Protein AF-A0A2R6XCX6-F1 (afdb_monomer_lite)

Organism: Marchantia polymorpha (NCBI:txid3197)

pLDDT: mean 80.35, std 22.33, range [27.52, 97.0]

InterPro domains:
  IPR005952 Phosphoglycerate mutase 1 [PTHR11931] (1-64)
  IPR013078 Histidine phosphatase superfamily, clade-1 [PF00300] (1-59)
  IPR013078 Histidine phosphatase superfamily, clade-1 [PF00300] (63-127)
  IPR013078 Histidine phosphatase superfamily, clade-1 [SM00855] (1-99)
  IPR013078 Histidine phosphatase superfamily, clade-1 [cd07067] (1-129)
  IPR029033 Histidine phosphatase superfamily [G3DSA:3.40.50.1240] (1-60)
  IPR029033 Histidine phosphatase superfamily [G3DSA:3.40.50.1240] (61-142)
  IPR029033 Histidine phosphatase superfamily [SSF53254] (1-136)

Structure (mmCIF, N/CA/C/O backbone):
data_AF-A0A2R6XCX6-F1
#
_entry.id   AF-A0A2R6XCX6-F1
#
loop_
_atom_site.group_PDB
_atom_site.id
_atom_site.type_symbol
_atom_site.label_atom_id
_atom_site.label_alt_id
_atom_site.label_comp_id
_atom_site.label_asym_id
_atom_site.label_entity_id
_atom_site.label_seq_id
_atom_site.pdbx_PDB_ins_code
_atom_site.Cartn_x
_atom_site.Cartn_y
_atom_site.Cartn_z
_atom_site.occupancy
_atom_site.B_iso_or_equiv
_atom_site.auth_seq_id
_atom_site.auth_comp_id
_atom_site.auth_asym_id
_atom_site.auth_atom_id
_atom_site.pdbx_PDB_model_num
ATOM 1 N N . MET A 1 1 ? -1.052 2.440 -19.279 1.00 88.88 1 MET A N 1
ATOM 2 C CA . MET A 1 1 ? 0.091 3.155 -18.665 1.00 88.88 1 MET A CA 1
ATOM 3 C C . MET A 1 1 ? 1.398 2.447 -19.023 1.00 88.88 1 MET A C 1
ATOM 5 O O . MET A 1 1 ? 1.400 1.221 -19.065 1.00 88.88 1 MET A O 1
ATOM 9 N N . ARG A 1 2 ? 2.479 3.185 -19.324 1.00 94.69 2 ARG A N 1
ATOM 10 C CA . ARG A 1 2 ? 3.825 2.615 -19.548 1.00 94.69 2 ARG A CA 1
ATOM 11 C C . ARG A 1 2 ? 4.485 2.319 -18.187 1.00 94.69 2 ARG A C 1
ATOM 13 O O . ARG A 1 2 ? 4.260 3.102 -17.270 1.00 94.69 2 ARG A O 1
ATOM 20 N N . PRO A 1 3 ? 5.282 1.241 -18.041 1.00 95.44 3 PRO A N 1
ATOM 21 C CA . PRO A 1 3 ? 6.093 1.044 -16.844 1.00 95.44 3 PRO A CA 1
ATOM 22 C C . PRO A 1 3 ? 7.027 2.227 -16.586 1.00 95.44 3 PRO A C 1
ATOM 24 O O . PRO A 1 3 ? 7.510 2.836 -17.546 1.00 95.44 3 PRO A O 1
ATOM 27 N N . GLY A 1 4 ? 7.285 2.502 -15.310 1.00 95.00 4 GLY A N 1
ATOM 28 C CA . GLY A 1 4 ? 8.317 3.452 -14.901 1.00 95.00 4 GLY A CA 1
ATOM 29 C C . GLY A 1 4 ? 9.718 2.990 -15.305 1.00 95.00 4 GLY A C 1
ATOM 30 O O . GLY A 1 4 ? 9.909 1.901 -15.863 1.00 95.00 4 GLY A O 1
ATOM 31 N N . GLU A 1 5 ? 10.706 3.827 -15.023 1.00 97.00 5 GLU A N 1
ATOM 32 C CA . GLU A 1 5 ? 12.110 3.543 -15.308 1.00 97.00 5 GLU A CA 1
ATOM 33 C C . GLU A 1 5 ? 12.582 2.221 -14.663 1.00 97.00 5 GLU A C 1
ATOM 35 O O . GLU A 1 5 ? 12.353 1.953 -13.483 1.00 97.00 5 GLU A O 1
ATOM 40 N N . SER A 1 6 ? 13.245 1.369 -15.452 1.00 96.88 6 SER A N 1
ATOM 41 C CA . SER A 1 6 ? 13.884 0.135 -14.966 1.00 96.88 6 SER A CA 1
ATOM 42 C C . SER A 1 6 ? 15.389 0.317 -14.793 1.00 96.88 6 SER A C 1
ATOM 44 O O . SER A 1 6 ? 15.975 1.195 -15.427 1.00 96.88 6 SER A O 1
ATOM 46 N N . MET A 1 7 ? 16.040 -0.555 -14.013 1.00 92.81 7 MET A N 1
ATOM 47 C CA . MET A 1 7 ? 17.496 -0.475 -13.787 1.00 92.81 7 MET A CA 1
ATOM 48 C C . MET A 1 7 ? 18.307 -0.442 -15.094 1.00 92.81 7 MET A C 1
ATOM 50 O O . MET A 1 7 ? 19.340 0.205 -15.184 1.00 92.81 7 MET A O 1
ATOM 54 N N . TRP A 1 8 ? 17.837 -1.122 -16.142 1.00 95.44 8 TRP A N 1
ATOM 55 C CA . TRP A 1 8 ? 18.513 -1.124 -17.442 1.00 95.44 8 TRP A CA 1
ATOM 56 C C . TRP A 1 8 ? 18.245 0.136 -18.264 1.00 95.44 8 TRP A C 1
ATOM 58 O O . TRP A 1 8 ? 19.070 0.486 -19.100 1.00 95.44 8 TRP A O 1
ATOM 68 N N . ASN A 1 9 ? 17.129 0.836 -18.037 1.00 92.94 9 ASN A N 1
ATOM 69 C CA . ASN A 1 9 ? 16.909 2.135 -18.672 1.00 92.94 9 ASN A CA 1
ATOM 70 C C . ASN A 1 9 ? 17.861 3.187 -18.106 1.00 92.94 9 ASN A C 1
ATOM 72 O O . ASN A 1 9 ? 18.436 3.939 -18.890 1.00 92.94 9 ASN A O 1
ATOM 76 N N . ASP A 1 10 ? 18.080 3.168 -16.790 1.00 94.25 10 ASP A N 1
ATOM 77 C CA . ASP A 1 10 ? 19.070 4.016 -16.120 1.00 94.25 10 ASP A CA 1
ATOM 78 C C . ASP A 1 10 ? 20.492 3.754 -16.659 1.00 94.25 10 ASP A C 1
ATOM 80 O O . ASP A 1 10 ? 21.205 4.668 -17.073 1.00 94.25 10 ASP A O 1
ATOM 84 N N . LEU A 1 11 ? 20.849 2.477 -16.834 1.00 94.19 11 LEU A N 1
ATOM 85 C CA . LEU A 1 11 ? 22.128 2.059 -17.423 1.00 94.19 11 LEU A CA 1
ATOM 86 C C . LEU A 1 11 ? 22.212 2.203 -18.957 1.00 94.19 11 LEU A C 1
ATOM 88 O O . LEU A 1 11 ? 23.224 1.829 -19.549 1.00 94.19 11 LEU A O 1
ATOM 92 N N . LYS A 1 12 ? 21.170 2.725 -19.623 1.00 95.81 12 LYS A N 1
ATOM 93 C CA . LYS A 1 12 ? 21.077 2.865 -21.093 1.00 95.81 12 LYS A CA 1
ATOM 94 C C . LYS A 1 12 ? 21.286 1.548 -21.861 1.00 95.81 12 LYS A C 1
ATOM 96 O O . LYS A 1 12 ? 21.779 1.542 -22.988 1.00 95.81 12 LYS A O 1
ATOM 101 N N . LEU A 1 13 ? 20.883 0.431 -21.263 1.00 94.19 13 LEU A N 1
ATOM 102 C CA . LEU A 1 13 ? 20.930 -0.903 -21.855 1.00 94.19 13 LEU A CA 1
ATOM 103 C C . LEU A 1 13 ? 19.614 -1.236 -22.568 1.00 94.19 13 LEU A C 1
ATOM 105 O O . LEU A 1 13 ? 18.523 -0.841 -22.147 1.00 94.19 13 LEU A O 1
ATOM 109 N N . PHE A 1 14 ? 19.698 -2.031 -23.634 1.00 94.25 14 PHE A N 1
ATOM 110 C CA . PHE A 1 14 ? 18.517 -2.579 -24.297 1.00 94.25 14 PHE A CA 1
ATOM 111 C C . PHE A 1 14 ? 17.891 -3.689 -23.441 1.00 94.25 14 PHE A C 1
ATOM 113 O O . PHE A 1 14 ? 18.524 -4.711 -23.207 1.00 94.25 14 PHE A O 1
ATOM 120 N N . THR A 1 15 ? 16.649 -3.511 -22.978 1.00 91.38 15 THR A N 1
ATOM 121 C CA . THR A 1 15 ? 16.002 -4.453 -22.040 1.00 91.38 15 THR A CA 1
ATOM 122 C C . THR A 1 15 ? 15.283 -5.626 -22.707 1.00 91.38 15 THR A C 1
ATOM 124 O O . THR A 1 15 ? 15.362 -6.744 -22.211 1.00 91.38 15 THR A O 1
ATOM 127 N N . GLY A 1 16 ? 14.531 -5.396 -23.790 1.00 91.50 16 GLY A N 1
ATOM 128 C CA . GLY A 1 16 ? 13.673 -6.430 -24.388 1.00 91.50 16 GLY A CA 1
ATOM 129 C C . GLY A 1 16 ? 12.778 -7.152 -23.361 1.00 91.50 16 GLY A C 1
ATOM 130 O O . GLY A 1 16 ? 12.115 -6.512 -22.534 1.00 91.50 16 GLY A O 1
ATOM 131 N N . ASP A 1 17 ? 12.798 -8.486 -23.399 1.00 93.00 17 ASP A N 1
ATOM 132 C CA . ASP A 1 17 ? 12.048 -9.377 -22.498 1.00 93.00 17 ASP A CA 1
ATOM 133 C C . ASP A 1 17 ? 12.826 -9.790 -21.236 1.00 93.00 17 ASP A C 1
ATOM 135 O O . ASP A 1 17 ? 12.383 -10.662 -20.489 1.00 93.00 17 ASP A O 1
ATOM 139 N N . VAL A 1 18 ? 13.967 -9.151 -20.955 1.00 93.88 18 VAL A N 1
ATOM 140 C CA . VAL A 1 18 ? 14.711 -9.399 -19.716 1.00 93.88 18 VAL A CA 1
ATOM 141 C C . VAL A 1 18 ? 13.906 -8.882 -18.522 1.00 93.88 18 VAL A C 1
ATOM 143 O O . VAL A 1 18 ? 13.351 -7.773 -18.541 1.00 93.88 18 VAL A O 1
ATOM 146 N N . ASP A 1 19 ? 13.823 -9.708 -17.478 1.00 95.12 19 ASP A N 1
ATOM 147 C CA . ASP A 1 19 ? 13.001 -9.442 -16.302 1.00 95.12 19 ASP A CA 1
ATOM 148 C C . ASP A 1 19 ? 13.754 -8.588 -15.273 1.00 95.12 19 ASP A C 1
ATOM 150 O O . ASP A 1 19 ? 14.367 -9.086 -14.334 1.00 95.12 19 ASP A O 1
ATOM 154 N N . ILE A 1 20 ? 13.747 -7.274 -15.507 1.00 95.25 20 ILE A N 1
ATOM 155 C CA . ILE A 1 20 ? 14.453 -6.271 -14.700 1.00 95.25 20 ILE A CA 1
ATOM 156 C C . ILE A 1 20 ? 13.448 -5.462 -13.864 1.00 95.25 20 ILE A C 1
ATOM 158 O O . ILE A 1 20 ? 12.423 -5.040 -14.419 1.00 95.25 20 ILE A O 1
ATOM 162 N N . PRO A 1 21 ? 13.716 -5.225 -12.564 1.00 95.75 21 PRO A N 1
ATOM 163 C CA . PRO A 1 21 ? 12.857 -4.421 -11.698 1.00 95.75 21 PRO A CA 1
ATOM 164 C C . PRO A 1 21 ? 12.92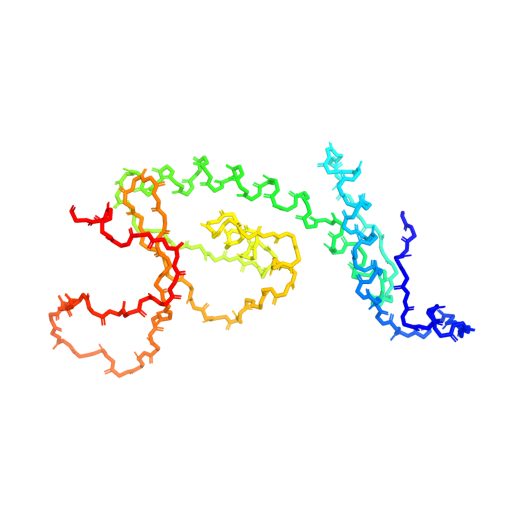9 -2.920 -12.005 1.00 95.75 21 PRO A C 1
ATOM 166 O O . PRO A 1 21 ? 13.807 -2.437 -12.731 1.00 95.75 21 PRO A O 1
ATOM 169 N N . LEU A 1 22 ? 11.966 -2.186 -11.448 1.00 95.62 22 LEU A N 1
ATOM 170 C CA . LEU A 1 22 ? 11.970 -0.725 -11.432 1.00 95.62 22 LEU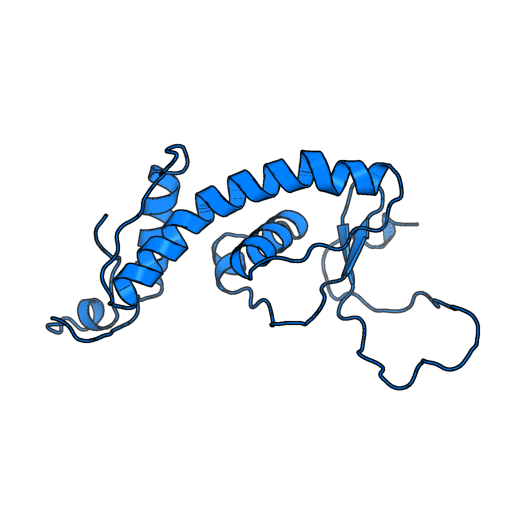 A CA 1
ATOM 171 C C . LEU A 1 22 ? 13.115 -0.179 -10.572 1.00 95.62 22 LEU A C 1
ATOM 173 O O . LEU A 1 22 ? 13.526 -0.814 -9.600 1.00 95.62 22 LEU A O 1
ATOM 177 N N . THR A 1 23 ? 13.590 1.016 -10.917 1.00 95.62 23 THR A N 1
ATOM 178 C CA . THR A 1 23 ? 14.377 1.853 -10.001 1.00 95.62 23 THR A CA 1
ATOM 179 C C . THR A 1 23 ? 13.458 2.495 -8.957 1.00 95.62 23 THR A C 1
ATOM 181 O O . THR A 1 23 ? 12.235 2.496 -9.115 1.00 95.62 23 THR A O 1
ATOM 184 N N . GLU A 1 24 ? 14.024 3.092 -7.905 1.00 92.62 24 GLU A N 1
ATOM 185 C CA . GLU A 1 24 ? 13.255 3.917 -6.957 1.00 92.62 24 GLU A CA 1
ATOM 186 C C . GLU A 1 24 ? 12.486 5.027 -7.687 1.00 92.62 24 GLU A C 1
ATOM 188 O O . GLU A 1 24 ? 11.290 5.218 -7.469 1.00 92.62 24 GLU A O 1
ATOM 193 N N . LYS A 1 25 ? 13.132 5.679 -8.660 1.00 94.56 25 LYS A N 1
ATOM 194 C CA . LYS A 1 25 ? 12.485 6.655 -9.541 1.00 94.56 25 LYS A CA 1
ATOM 195 C C . LYS A 1 25 ? 11.308 6.046 -10.307 1.00 94.56 25 LYS A C 1
ATOM 197 O O . LYS A 1 25 ? 10.227 6.628 -10.311 1.00 94.56 25 LYS A O 1
ATOM 202 N N . GLY A 1 26 ? 11.475 4.863 -10.899 1.00 95.75 26 GLY A N 1
ATOM 203 C CA . GLY A 1 26 ? 10.393 4.164 -11.596 1.00 95.75 26 GLY A CA 1
ATOM 204 C C . GLY A 1 26 ? 9.213 3.791 -10.691 1.00 95.75 26 GLY A C 1
ATOM 205 O O . GLY A 1 26 ? 8.063 3.779 -11.139 1.00 95.75 26 GLY A O 1
ATOM 206 N N . VAL A 1 27 ? 9.469 3.519 -9.408 1.00 93.88 27 VAL A N 1
ATOM 207 C CA . VAL A 1 27 ? 8.420 3.320 -8.396 1.00 93.88 27 VAL A CA 1
ATOM 208 C C . VAL A 1 27 ? 7.665 4.626 -8.129 1.00 93.88 27 VAL A C 1
ATOM 210 O O . VAL A 1 27 ? 6.432 4.623 -8.140 1.00 93.88 27 VAL A O 1
ATOM 213 N N . MET A 1 28 ? 8.373 5.747 -7.973 1.00 92.62 28 MET A N 1
ATOM 214 C CA . MET A 1 28 ? 7.753 7.064 -7.773 1.00 92.62 28 MET A CA 1
ATOM 215 C C . MET A 1 28 ? 6.920 7.509 -8.979 1.00 92.62 28 MET A C 1
ATOM 217 O O . MET A 1 28 ? 5.807 8.009 -8.815 1.00 92.62 28 MET A O 1
ATOM 221 N N . GLU A 1 29 ? 7.401 7.262 -10.199 1.00 95.25 29 GLU A N 1
ATOM 222 C CA . GLU A 1 29 ? 6.642 7.500 -11.434 1.00 95.25 29 GLU A CA 1
ATOM 223 C C . GLU A 1 29 ? 5.331 6.698 -11.455 1.00 95.25 29 GLU A C 1
ATOM 225 O O . GLU A 1 29 ? 4.279 7.228 -11.820 1.00 95.25 29 GLU A O 1
ATOM 230 N N . ALA A 1 30 ? 5.368 5.434 -11.020 1.00 95.19 30 ALA A N 1
ATOM 231 C CA . ALA A 1 30 ? 4.180 4.589 -10.943 1.00 95.19 30 ALA A CA 1
ATOM 232 C C . ALA A 1 30 ? 3.165 5.096 -9.907 1.00 95.19 30 ALA A C 1
ATOM 234 O O . ALA A 1 30 ? 1.966 5.103 -10.184 1.00 95.19 30 ALA A O 1
ATOM 235 N N . LEU A 1 31 ? 3.631 5.553 -8.742 1.00 92.12 31 LEU A N 1
ATOM 236 C CA . LEU A 1 31 ? 2.776 6.163 -7.720 1.00 92.12 31 LEU A CA 1
ATOM 237 C C . LEU A 1 31 ? 2.128 7.457 -8.211 1.00 92.12 31 LEU A C 1
ATOM 239 O O . LEU A 1 31 ? 0.930 7.654 -8.013 1.00 92.12 31 LEU A O 1
ATOM 243 N N . ALA A 1 32 ? 2.901 8.325 -8.866 1.00 92.50 32 ALA A N 1
ATOM 244 C CA . ALA A 1 32 ? 2.389 9.564 -9.441 1.00 92.50 32 ALA A CA 1
ATOM 245 C C . ALA A 1 32 ? 1.330 9.279 -10.517 1.00 92.50 32 ALA A C 1
ATOM 247 O O . ALA A 1 32 ? 0.268 9.901 -10.520 1.00 92.50 32 ALA A O 1
ATOM 248 N N . GLY A 1 33 ? 1.580 8.285 -11.376 1.00 94.00 33 GLY A N 1
ATOM 249 C CA . GLY A 1 33 ? 0.604 7.801 -12.351 1.00 94.00 33 GLY A CA 1
ATOM 250 C C . GLY A 1 33 ? -0.665 7.256 -11.693 1.00 94.00 33 GLY A C 1
ATOM 251 O O . GLY A 1 33 ? -1.761 7.597 -12.122 1.00 94.00 33 GLY A O 1
ATOM 252 N N . GLY A 1 34 ? -0.523 6.475 -10.618 1.00 93.25 34 GLY A N 1
ATOM 253 C CA . GLY A 1 34 ? -1.640 5.967 -9.816 1.00 93.25 34 GLY A CA 1
ATOM 254 C C . GLY A 1 34 ? -2.482 7.067 -9.181 1.00 93.25 34 GLY A C 1
ATOM 255 O O . GLY A 1 34 ? -3.705 7.026 -9.249 1.00 93.25 34 GLY A O 1
ATOM 256 N N . LYS A 1 35 ? -1.834 8.099 -8.633 1.00 91.31 35 LYS A N 1
ATOM 257 C CA . LYS A 1 35 ? -2.510 9.280 -8.085 1.00 91.31 35 LYS A CA 1
ATOM 258 C C . LYS A 1 35 ? -3.315 10.028 -9.150 1.00 91.31 35 LYS A C 1
ATOM 260 O O . LYS A 1 35 ? -4.399 10.511 -8.860 1.00 91.31 35 LYS A O 1
ATOM 265 N N . ALA A 1 36 ? -2.814 10.110 -10.382 1.00 92.56 36 ALA A N 1
ATOM 266 C CA . ALA A 1 36 ? -3.533 10.766 -11.474 1.00 92.56 36 ALA A CA 1
ATOM 267 C C . ALA A 1 36 ? -4.816 10.024 -11.893 1.00 92.56 36 ALA A C 1
ATOM 269 O O . ALA A 1 36 ? -5.683 10.621 -12.523 1.00 92.56 36 ALA A O 1
ATOM 270 N N . VAL A 1 37 ? -4.937 8.736 -11.555 1.00 92.12 37 VAL A N 1
ATOM 271 C CA . VAL A 1 37 ? -6.095 7.898 -11.897 1.00 92.12 37 VAL A CA 1
ATOM 272 C C . VAL A 1 37 ? -6.826 7.358 -10.666 1.00 92.12 37 VAL A C 1
ATOM 274 O O . VAL A 1 37 ? -7.626 6.441 -10.794 1.00 92.12 37 VAL A O 1
ATOM 277 N N . SER A 1 38 ? -6.579 7.907 -9.473 1.00 87.81 38 SER A N 1
ATOM 278 C CA . SER A 1 38 ? -7.114 7.357 -8.216 1.00 87.81 38 SER A CA 1
ATOM 279 C C . SER A 1 38 ? -8.627 7.514 -8.048 1.00 87.81 38 SER A C 1
ATOM 281 O O . SER A 1 38 ? -9.207 6.893 -7.163 1.00 87.81 38 SER A O 1
ATOM 283 N N . GLU A 1 39 ? -9.253 8.370 -8.856 1.00 86.19 39 GLU A N 1
ATOM 284 C CA . GLU A 1 39 ? -10.710 8.567 -8.893 1.00 86.19 39 GLU A CA 1
ATOM 285 C C . GLU A 1 39 ? -11.400 7.703 -9.955 1.00 86.19 39 GLU A C 1
ATOM 287 O O . GLU A 1 39 ? -12.619 7.745 -10.089 1.00 86.19 39 GLU A O 1
ATOM 292 N N . VAL A 1 40 ? -10.630 6.936 -10.732 1.00 90.75 40 VAL A N 1
ATOM 293 C CA . VAL A 1 40 ? -11.170 6.041 -11.752 1.00 90.75 40 VAL A CA 1
ATOM 294 C C . VAL A 1 40 ? -11.272 4.641 -11.169 1.00 90.75 40 VAL A C 1
ATOM 296 O O . VAL A 1 40 ? -10.264 4.024 -10.823 1.00 90.75 40 VAL A O 1
ATOM 299 N N . ASP A 1 41 ? -12.493 4.122 -11.115 1.00 88.69 41 ASP A N 1
ATOM 300 C CA . ASP A 1 41 ? -12.731 2.734 -10.747 1.00 88.69 41 ASP A CA 1
ATOM 301 C C . ASP A 1 41 ? -12.407 1.832 -11.949 1.00 88.69 41 ASP A C 1
ATOM 303 O O . ASP A 1 41 ? -13.018 1.923 -13.016 1.00 88.69 41 ASP A O 1
ATOM 307 N N . PHE A 1 42 ? -11.397 0.976 -11.791 1.00 92.00 42 PHE A N 1
ATOM 308 C CA . PHE A 1 42 ? -10.984 0.020 -12.816 1.00 92.00 42 PHE A CA 1
ATOM 309 C C . PHE A 1 42 ? -11.520 -1.373 -12.493 1.00 92.00 42 PHE A C 1
ATOM 311 O O . PHE A 1 42 ? -11.089 -1.991 -11.520 1.00 92.00 42 PHE A O 1
ATOM 318 N N . ASP A 1 43 ? -12.367 -1.921 -13.363 1.00 94.44 43 ASP A N 1
ATOM 319 C CA . ASP A 1 43 ? -12.845 -3.302 -13.216 1.00 94.44 43 ASP A CA 1
ATOM 320 C C . ASP A 1 43 ? -11.771 -4.337 -13.580 1.00 94.44 43 ASP A C 1
ATOM 322 O O . ASP A 1 43 ? -11.687 -5.415 -12.991 1.00 94.44 43 ASP A O 1
ATOM 326 N N . ILE A 1 44 ? -10.945 -4.034 -14.589 1.00 94.75 44 ILE A N 1
ATOM 327 C CA . ILE A 1 44 ? -9.966 -4.971 -15.150 1.00 94.75 44 ILE A CA 1
ATOM 328 C C . ILE A 1 44 ? -8.652 -4.248 -15.448 1.00 94.75 44 ILE A C 1
ATOM 330 O O . ILE A 1 44 ? -8.621 -3.236 -16.146 1.00 94.75 44 ILE A O 1
ATOM 334 N N . ILE A 1 45 ? -7.539 -4.823 -14.978 1.00 94.00 45 ILE A N 1
ATOM 335 C CA . ILE A 1 45 ? -6.180 -4.339 -15.246 1.00 94.00 45 ILE A CA 1
ATOM 336 C C . ILE A 1 45 ? -5.386 -5.435 -15.955 1.00 94.00 45 ILE A C 1
ATOM 338 O O . ILE A 1 45 ? -5.109 -6.493 -15.391 1.00 94.00 45 ILE A O 1
ATOM 342 N N . PHE A 1 46 ? -4.956 -5.159 -17.185 1.00 96.50 46 PHE A N 1
ATOM 343 C CA . PHE A 1 46 ? -4.045 -6.030 -17.925 1.00 96.50 46 PHE A CA 1
ATOM 344 C C . PHE A 1 46 ? -2.591 -5.607 -17.703 1.00 96.50 46 PHE A C 1
ATOM 346 O O . PHE A 1 46 ? -2.251 -4.426 -17.779 1.00 96.50 46 PHE A O 1
ATOM 353 N N . THR A 1 47 ? -1.705 -6.578 -17.475 1.00 96.50 47 THR A N 1
ATOM 354 C CA . THR A 1 47 ? -0.264 -6.336 -17.328 1.00 96.50 47 THR A CA 1
ATOM 355 C C . THR A 1 47 ? 0.560 -7.385 -18.066 1.00 96.50 47 THR A C 1
ATOM 357 O O . THR A 1 47 ? 0.125 -8.517 -18.281 1.00 96.50 47 THR A O 1
ATOM 360 N N . ARG A 1 48 ? 1.780 -7.011 -18.467 1.00 94.38 48 ARG A N 1
ATOM 361 C CA . ARG A 1 48 ? 2.767 -7.960 -18.998 1.00 94.38 48 ARG A CA 1
ATOM 362 C C . ARG A 1 48 ? 3.267 -8.877 -17.875 1.00 94.38 48 ARG A C 1
ATOM 364 O O . ARG A 1 48 ? 3.201 -8.550 -16.694 1.00 94.38 48 ARG A O 1
ATOM 371 N N . ARG A 1 49 ? 3.858 -10.018 -18.248 1.00 94.81 49 ARG A N 1
ATOM 372 C CA . ARG A 1 49 ? 4.487 -10.949 -17.290 1.00 94.81 49 ARG A CA 1
ATOM 373 C C . ARG A 1 49 ? 5.689 -10.361 -16.538 1.00 94.81 49 ARG A C 1
ATOM 375 O O . ARG A 1 49 ? 6.032 -10.897 -15.486 1.00 94.81 49 ARG A O 1
ATOM 382 N N . LEU A 1 50 ? 6.290 -9.303 -17.072 1.00 95.81 50 LEU A N 1
ATOM 383 C CA . LEU A 1 50 ? 7.540 -8.717 -16.599 1.00 95.81 50 LEU A CA 1
ATOM 384 C C . LEU A 1 50 ? 7.346 -7.977 -15.272 1.00 95.81 50 LEU A C 1
ATOM 386 O O . LEU A 1 50 ? 6.372 -7.237 -15.094 1.00 95.81 50 LEU A O 1
ATOM 390 N N . VAL A 1 51 ? 8.302 -8.144 -14.363 1.00 95.12 51 VAL A N 1
ATOM 391 C CA . VAL A 1 51 ? 8.296 -7.622 -12.997 1.00 95.12 51 VAL A CA 1
ATOM 392 C C . VAL A 1 51 ? 8.102 -6.110 -12.977 1.00 95.12 51 VAL A C 1
ATOM 394 O O . VAL A 1 51 ? 7.227 -5.644 -12.259 1.00 95.12 51 VAL A O 1
ATOM 397 N N . ARG A 1 52 ? 8.769 -5.350 -13.857 1.00 96.06 52 ARG A N 1
ATOM 398 C CA . ARG A 1 52 ? 8.566 -3.894 -13.979 1.00 96.06 52 ARG A CA 1
ATOM 399 C C . ARG A 1 52 ? 7.117 -3.495 -14.263 1.00 96.06 52 ARG A C 1
ATOM 401 O O . ARG A 1 52 ? 6.619 -2.533 -13.697 1.00 96.06 52 ARG A O 1
ATOM 408 N N . SER A 1 53 ? 6.409 -4.248 -15.111 1.00 96.19 53 SER A N 1
ATOM 409 C CA . SER A 1 53 ? 5.006 -3.949 -15.447 1.00 96.19 53 SER A CA 1
ATOM 410 C C . SER A 1 53 ? 4.067 -4.301 -14.297 1.00 96.19 53 SER A C 1
ATOM 412 O O . SER A 1 53 ? 3.136 -3.551 -14.007 1.00 96.19 53 SER A O 1
ATOM 414 N N . LYS A 1 54 ? 4.329 -5.419 -13.611 1.00 95.44 54 LYS A N 1
ATOM 415 C CA . LYS A 1 54 ? 3.593 -5.815 -12.404 1.00 95.44 54 LYS A CA 1
ATOM 416 C C . LYS A 1 54 ? 3.821 -4.830 -11.259 1.00 95.44 54 LYS A C 1
ATOM 418 O O . LYS A 1 54 ? 2.856 -4.417 -10.633 1.00 95.44 54 LYS A O 1
ATOM 423 N N . GLN A 1 55 ? 5.067 -4.417 -11.027 1.00 94.44 55 GLN A N 1
ATOM 424 C CA . GLN A 1 55 ? 5.431 -3.420 -10.021 1.00 94.44 55 GLN A CA 1
ATOM 425 C C . GLN A 1 55 ? 4.770 -2.074 -10.314 1.00 94.44 55 GLN A C 1
ATOM 427 O O . GLN A 1 55 ? 4.191 -1.486 -9.409 1.00 94.44 55 GLN A O 1
ATOM 432 N N . THR A 1 56 ? 4.786 -1.599 -11.565 1.00 95.88 56 THR A N 1
ATOM 433 C CA . THR A 1 56 ? 4.097 -0.351 -11.920 1.00 95.88 56 THR A CA 1
ATOM 434 C C . THR A 1 56 ? 2.597 -0.438 -11.646 1.00 95.88 56 THR A C 1
ATOM 436 O O . THR A 1 56 ? 2.051 0.470 -11.031 1.00 95.88 56 THR A O 1
ATOM 439 N N . ALA A 1 57 ? 1.936 -1.528 -12.052 1.00 95.19 57 ALA A N 1
ATOM 440 C CA . ALA A 1 57 ? 0.514 -1.714 -11.770 1.00 95.19 57 ALA A CA 1
ATOM 441 C C . ALA A 1 57 ? 0.238 -1.756 -10.257 1.00 95.19 57 ALA A C 1
ATOM 443 O O . ALA A 1 57 ? -0.642 -1.052 -9.777 1.00 95.19 57 ALA A O 1
ATOM 444 N N . LEU A 1 58 ? 1.028 -2.523 -9.500 1.00 92.12 58 LEU A N 1
ATOM 445 C CA . LEU A 1 58 ? 0.869 -2.655 -8.053 1.00 92.12 58 LEU A CA 1
ATOM 446 C C . LEU A 1 58 ? 1.016 -1.310 -7.335 1.00 92.12 58 LEU A C 1
ATOM 448 O O . LEU A 1 58 ? 0.159 -0.965 -6.532 1.00 92.12 58 LEU A O 1
ATOM 452 N N . ASN A 1 59 ? 2.071 -0.553 -7.652 1.00 93.25 59 ASN A N 1
ATOM 453 C CA . ASN A 1 59 ? 2.334 0.747 -7.039 1.00 93.25 59 ASN A CA 1
ATOM 454 C C . ASN A 1 59 ? 1.280 1.789 -7.430 1.00 93.25 59 ASN A C 1
ATOM 456 O O . ASN A 1 59 ? 0.836 2.550 -6.576 1.00 93.25 59 ASN A O 1
ATOM 460 N N . ALA A 1 60 ? 0.824 1.797 -8.685 1.00 93.31 60 ALA A N 1
ATOM 461 C CA . ALA A 1 60 ? -0.234 2.707 -9.112 1.00 93.31 60 ALA A CA 1
ATOM 462 C C . ALA A 1 60 ? -1.553 2.450 -8.363 1.00 93.31 60 ALA A C 1
ATOM 464 O O . ALA A 1 60 ? -2.202 3.389 -7.906 1.00 93.31 60 ALA A O 1
ATOM 465 N N . MET A 1 61 ? -1.907 1.178 -8.156 1.00 92.50 61 MET A N 1
ATOM 466 C CA . MET A 1 61 ? -3.126 0.791 -7.435 1.00 92.50 61 MET A CA 1
ATOM 467 C C . MET A 1 61 ? -3.030 0.951 -5.913 1.00 92.50 61 MET A C 1
ATOM 469 O O . MET A 1 61 ? -4.037 0.805 -5.216 1.00 92.50 61 MET A O 1
ATOM 473 N N . THR A 1 62 ? -1.850 1.264 -5.370 1.00 91.12 62 THR A N 1
ATOM 474 C CA . THR A 1 62 ? -1.690 1.526 -3.935 1.00 91.12 62 THR A CA 1
ATOM 475 C C . THR A 1 62 ? -2.496 2.747 -3.496 1.00 91.12 62 THR A C 1
ATOM 477 O O . THR A 1 62 ? -3.065 2.714 -2.414 1.00 91.12 62 THR A O 1
ATOM 480 N N . GLN A 1 63 ? -2.605 3.790 -4.327 1.00 87.31 63 GLN A N 1
ATOM 481 C CA . GLN A 1 63 ? -3.363 5.003 -3.982 1.00 87.31 63 GLN A CA 1
ATOM 482 C C . GLN A 1 63 ? -4.866 4.728 -3.858 1.00 87.31 63 GLN A C 1
ATOM 484 O O . GLN A 1 63 ? -5.490 5.116 -2.872 1.00 87.31 63 GLN A O 1
ATOM 489 N N . ASP A 1 64 ? -5.435 3.990 -4.814 1.00 90.00 64 ASP A N 1
ATOM 490 C CA . ASP A 1 64 ? -6.826 3.542 -4.720 1.00 90.00 64 ASP A CA 1
ATOM 491 C C . ASP A 1 64 ? -7.033 2.602 -3.520 1.00 90.00 64 ASP A C 1
ATOM 493 O O . ASP A 1 64 ? -7.976 2.765 -2.745 1.00 90.00 64 ASP A O 1
ATOM 497 N N . THR A 1 65 ? -6.099 1.666 -3.300 1.00 91.50 65 THR A N 1
ATOM 498 C CA . THR A 1 65 ? -6.146 0.769 -2.137 1.00 91.50 65 THR A CA 1
ATOM 499 C C . THR A 1 65 ? -6.119 1.540 -0.827 1.00 91.50 65 THR A C 1
ATOM 501 O O . THR A 1 65 ? -6.925 1.249 0.048 1.00 91.50 65 THR A O 1
ATOM 504 N N . TYR A 1 66 ? -5.266 2.553 -0.709 1.00 91.31 66 TYR A N 1
ATOM 505 C CA . TYR A 1 66 ? -5.224 3.418 0.460 1.00 91.31 66 TYR A CA 1
ATOM 506 C C . TYR A 1 66 ? -6.581 4.087 0.687 1.00 91.31 66 TYR A C 1
ATOM 508 O O . TYR A 1 66 ? -7.179 3.886 1.739 1.00 91.31 66 TYR A O 1
ATOM 516 N N . ARG A 1 67 ? -7.123 4.766 -0.332 1.00 90.00 67 ARG A N 1
ATOM 517 C CA . ARG A 1 67 ? -8.419 5.460 -0.269 1.00 90.00 67 ARG A CA 1
ATOM 518 C C . ARG A 1 67 ? -9.562 4.549 0.186 1.00 90.00 67 ARG A C 1
ATOM 520 O O . ARG A 1 67 ? -10.299 4.892 1.105 1.00 90.00 67 ARG A O 1
ATOM 527 N N . ARG A 1 68 ? -9.741 3.389 -0.451 1.00 91.56 68 ARG A N 1
ATOM 528 C CA . ARG A 1 68 ? -10.852 2.480 -0.111 1.00 91.56 68 ARG A CA 1
ATOM 529 C C . ARG A 1 68 ? -10.661 1.823 1.256 1.00 91.56 68 ARG A C 1
ATOM 531 O O . ARG A 1 68 ? -11.635 1.584 1.967 1.00 91.56 68 ARG A O 1
ATOM 538 N N . THR A 1 69 ? -9.416 1.536 1.634 1.00 93.88 69 THR A N 1
ATOM 539 C CA . THR A 1 69 ? -9.097 0.918 2.921 1.00 93.88 69 THR A CA 1
ATOM 540 C C . THR A 1 69 ? -9.304 1.885 4.080 1.00 93.88 69 THR A C 1
ATOM 542 O O . THR A 1 69 ? -9.863 1.460 5.087 1.00 93.88 69 THR A O 1
ATOM 545 N N . THR A 1 70 ? -8.931 3.162 3.952 1.00 92.69 70 THR A N 1
ATOM 546 C CA . THR A 1 70 ? -9.153 4.153 5.018 1.00 92.69 70 THR A CA 1
ATOM 547 C C . THR A 1 70 ? -10.638 4.407 5.249 1.00 92.69 70 THR A C 1
ATOM 549 O O . THR A 1 70 ? -11.091 4.344 6.387 1.00 92.69 70 THR A O 1
ATOM 552 N N . VAL A 1 71 ? -11.426 4.561 4.178 1.00 94.19 71 VAL A N 1
ATOM 553 C CA . VAL A 1 71 ? -12.889 4.714 4.283 1.00 94.19 71 VAL A CA 1
ATOM 554 C C . VAL A 1 71 ? -13.520 3.510 4.986 1.00 94.19 71 VAL A C 1
ATOM 556 O O . VAL A 1 71 ? -14.317 3.671 5.909 1.00 94.19 71 VAL A O 1
ATOM 559 N N . PHE A 1 72 ? -13.144 2.291 4.589 1.00 95.44 72 PHE A N 1
ATOM 560 C CA . PHE A 1 72 ? -13.635 1.080 5.245 1.00 95.44 72 PHE A CA 1
ATOM 561 C C . PHE A 1 72 ? -13.227 1.018 6.723 1.00 95.44 72 PHE A C 1
ATOM 563 O O . PHE A 1 72 ? -14.035 0.636 7.574 1.00 95.44 72 PHE A O 1
ATOM 570 N N . PHE A 1 73 ? -11.984 1.396 7.032 1.00 95.69 73 PHE A N 1
ATOM 571 C CA . PHE A 1 73 ? -11.461 1.402 8.391 1.00 95.69 73 PHE A CA 1
ATOM 572 C C . PHE A 1 73 ? -12.272 2.333 9.298 1.00 95.69 73 PHE A C 1
ATOM 574 O O . PHE A 1 73 ? -12.793 1.873 10.313 1.00 95.69 73 PHE A O 1
ATOM 581 N N . GLU A 1 74 ? -12.450 3.592 8.906 1.00 93.19 74 GLU A N 1
ATOM 582 C CA . GLU A 1 74 ? -13.190 4.600 9.680 1.00 93.19 74 GLU A CA 1
ATOM 583 C C . GLU A 1 74 ? -14.657 4.195 9.887 1.00 93.19 74 GLU A C 1
ATOM 585 O O . GLU A 1 74 ? -15.187 4.225 10.999 1.00 93.19 74 GLU A O 1
ATOM 590 N N . GLN A 1 75 ? -15.326 3.765 8.814 1.00 95.75 75 GLN A N 1
ATOM 591 C CA . GLN A 1 75 ? -16.762 3.475 8.852 1.00 95.75 75 GLN A CA 1
ATOM 592 C C . GLN A 1 75 ? -17.093 2.160 9.560 1.00 95.75 75 GLN A C 1
ATOM 594 O O . GLN A 1 75 ? -18.181 2.018 10.116 1.00 95.75 75 GLN A O 1
ATOM 599 N N . THR A 1 76 ? -16.179 1.189 9.521 1.00 96.56 76 THR A N 1
ATOM 600 C CA . THR A 1 76 ? -16.455 -0.169 10.004 1.00 96.56 76 THR A CA 1
ATOM 601 C C . THR A 1 76 ? -15.618 -0.516 11.220 1.00 96.56 76 THR A C 1
ATOM 603 O O . THR A 1 76 ? -16.173 -0.853 12.262 1.00 96.56 76 THR A O 1
ATOM 606 N N . ILE A 1 77 ? -14.291 -0.460 11.110 1.00 95.88 77 ILE A N 1
ATOM 607 C CA . ILE A 1 77 ? -13.389 -0.932 12.166 1.00 95.88 77 ILE A CA 1
ATOM 608 C C . ILE A 1 77 ? -13.433 0.026 13.355 1.00 95.88 77 ILE A C 1
ATOM 610 O O . ILE A 1 77 ? -13.706 -0.404 14.475 1.00 95.88 77 ILE A O 1
ATOM 614 N N . GLU A 1 78 ? -13.240 1.320 13.114 1.00 94.06 78 GLU A N 1
ATOM 615 C CA . GLU A 1 78 ? -13.230 2.330 14.173 1.00 94.06 78 GLU A CA 1
ATOM 616 C C . GLU A 1 78 ? -14.587 2.431 14.882 1.00 94.06 78 GLU A C 1
ATOM 618 O O . GLU A 1 78 ? -14.638 2.570 16.103 1.00 94.06 78 GLU A O 1
ATOM 623 N N . ALA A 1 79 ? -15.695 2.261 14.154 1.00 94.88 79 ALA A N 1
ATOM 624 C CA . ALA A 1 79 ? -17.029 2.182 14.747 1.00 94.88 79 ALA A CA 1
ATOM 625 C C . ALA A 1 79 ? -17.139 1.045 15.783 1.00 94.88 79 ALA A C 1
ATOM 627 O O . ALA A 1 79 ? -17.634 1.263 16.888 1.00 94.88 79 ALA A O 1
ATOM 628 N N . ARG A 1 80 ? -16.605 -0.151 15.485 1.00 96.12 80 ARG A N 1
ATOM 629 C CA . ARG A 1 80 ? -16.587 -1.272 16.448 1.00 96.12 80 ARG A CA 1
ATOM 630 C C . ARG A 1 80 ? -15.636 -1.038 17.611 1.00 96.12 80 ARG A C 1
ATOM 632 O O . ARG A 1 80 ? -15.938 -1.444 18.732 1.00 96.12 80 ARG A O 1
ATOM 639 N N . LEU A 1 81 ? -14.514 -0.369 17.369 1.00 95.12 81 LEU A N 1
ATOM 640 C CA . LEU A 1 81 ? -13.597 0.013 18.440 1.00 95.12 81 LEU A CA 1
ATOM 641 C C . LEU A 1 81 ? -14.261 1.006 19.409 1.00 95.12 81 LEU A C 1
ATOM 643 O O . LEU A 1 81 ? -14.128 0.852 20.620 1.00 95.12 81 LEU A O 1
ATOM 647 N N . LYS A 1 82 ? -15.055 1.963 18.905 1.00 93.19 82 LYS A N 1
ATOM 648 C CA . LYS A 1 82 ? -15.858 2.894 19.726 1.00 93.19 82 LYS A CA 1
ATOM 649 C C . LYS A 1 82 ? -16.942 2.190 20.554 1.00 93.19 82 LYS A C 1
ATOM 651 O O . LYS A 1 82 ? -17.295 2.674 21.622 1.00 93.19 82 LYS A O 1
ATOM 656 N N . GLU A 1 83 ? -17.423 1.027 20.115 1.00 94.69 83 GLU A N 1
ATOM 657 C CA . GLU A 1 83 ? -18.310 0.142 20.893 1.00 94.69 83 GLU A CA 1
ATOM 658 C C . GLU A 1 83 ? -17.563 -0.694 21.960 1.00 94.69 83 GLU A C 1
ATOM 660 O O . GLU A 1 83 ? -18.173 -1.539 22.622 1.00 94.69 83 GLU A O 1
ATOM 665 N N . GLY A 1 84 ? -16.243 -0.522 22.106 1.00 92.94 84 GLY A N 1
ATOM 666 C CA . GLY A 1 84 ? -15.410 -1.291 23.033 1.00 92.94 84 GLY A CA 1
ATOM 667 C C . GLY A 1 84 ? -15.151 -2.734 22.586 1.00 92.94 84 GLY A C 1
ATOM 668 O O . GLY A 1 84 ? -14.898 -3.603 23.421 1.00 92.94 84 GLY A O 1
ATOM 669 N N . LYS A 1 85 ? -15.262 -3.037 21.284 1.00 94.31 85 LYS A N 1
ATOM 670 C CA . LYS A 1 85 ? -14.979 -4.378 20.748 1.00 94.31 85 LYS A CA 1
ATOM 671 C C . LYS A 1 85 ? -13.493 -4.551 20.450 1.00 94.31 85 LYS A C 1
ATOM 673 O O . LYS A 1 85 ? -12.854 -3.660 19.904 1.00 94.31 85 LYS A O 1
ATOM 678 N N . ASN A 1 86 ? -12.982 -5.755 20.698 1.00 93.00 86 ASN A N 1
ATOM 679 C CA . ASN A 1 86 ? -11.679 -6.179 20.190 1.00 93.00 86 ASN A CA 1
ATOM 680 C C . ASN A 1 86 ? -11.823 -6.601 18.723 1.00 93.00 86 ASN A C 1
ATOM 682 O O . ASN A 1 86 ? -12.664 -7.445 18.406 1.00 93.00 86 ASN A O 1
ATOM 686 N N . VAL A 1 87 ? -11.012 -6.023 17.835 1.00 95.25 87 VAL A N 1
ATOM 687 C CA . VAL A 1 87 ? -11.093 -6.256 16.386 1.00 95.25 87 VAL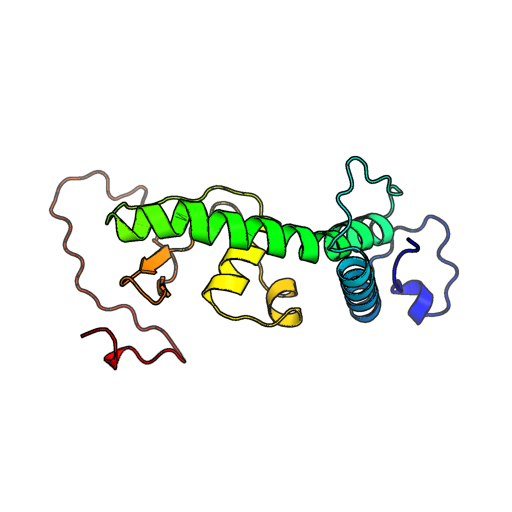 A CA 1
ATOM 688 C C . VAL A 1 87 ? -9.801 -6.896 15.884 1.00 95.25 87 VAL A C 1
ATOM 690 O O . VAL A 1 87 ? -8.716 -6.364 16.094 1.00 95.25 87 VAL A O 1
ATOM 693 N N . LEU A 1 88 ? -9.926 -8.025 15.182 1.00 94.25 88 LEU A N 1
ATOM 694 C CA . LEU A 1 88 ? -8.838 -8.647 14.429 1.00 94.25 88 LEU A CA 1
ATOM 695 C C . LEU A 1 88 ? -9.023 -8.353 12.939 1.00 94.25 88 LEU A C 1
ATOM 697 O O . LEU A 1 88 ? -10.075 -8.649 12.373 1.00 94.25 88 LEU A O 1
ATOM 701 N N . VAL A 1 89 ? -7.984 -7.823 12.295 1.00 94.56 89 VAL A N 1
ATOM 702 C CA . VAL A 1 89 ? -7.962 -7.579 10.847 1.00 94.56 89 VAL A CA 1
ATOM 703 C C . VAL A 1 89 ? -7.002 -8.565 10.189 1.00 94.56 89 VAL A C 1
ATOM 705 O O . VAL A 1 89 ? -5.802 -8.542 10.451 1.00 94.56 89 VAL A O 1
ATOM 708 N N . VAL A 1 90 ? -7.526 -9.420 9.309 1.00 94.69 90 VAL A N 1
ATOM 709 C CA . VAL A 1 90 ? -6.734 -10.356 8.497 1.00 94.69 90 VAL A CA 1
ATOM 710 C C . VAL A 1 90 ? -6.856 -9.946 7.035 1.00 94.69 90 VAL A C 1
ATOM 712 O O . VAL A 1 90 ? -7.949 -9.955 6.474 1.00 94.69 90 VAL A O 1
ATOM 715 N N . ALA A 1 91 ? -5.739 -9.562 6.419 1.00 93.94 91 ALA A N 1
ATOM 716 C CA . ALA A 1 91 ? -5.715 -9.057 5.051 1.00 93.94 91 ALA A CA 1
ATOM 717 C C . ALA A 1 91 ? -4.362 -9.317 4.368 1.00 93.94 91 ALA A C 1
ATOM 719 O O . ALA A 1 91 ? -3.441 -9.893 4.946 1.00 93.94 91 ALA A O 1
ATOM 720 N N . HIS A 1 92 ? -4.236 -8.875 3.117 1.00 91.62 92 HIS A N 1
ATOM 721 C CA . HIS A 1 92 ? -2.982 -8.928 2.367 1.00 91.62 92 HIS A CA 1
ATOM 722 C C . HIS A 1 92 ? -2.036 -7.777 2.735 1.00 91.62 92 HIS A C 1
ATOM 724 O O . HIS A 1 92 ? -2.468 -6.713 3.178 1.00 91.62 92 HIS A O 1
ATOM 730 N N . GLY A 1 93 ? -0.740 -7.953 2.451 1.00 88.94 93 GLY A N 1
ATOM 731 C CA . GLY A 1 93 ? 0.308 -7.000 2.832 1.00 88.94 93 GLY A CA 1
ATOM 732 C C . GLY A 1 93 ? 0.101 -5.564 2.335 1.00 88.94 93 GLY A C 1
ATOM 733 O O . GLY A 1 93 ? 0.461 -4.635 3.042 1.00 88.94 93 GLY A O 1
ATOM 734 N N . ASN A 1 94 ? -0.505 -5.339 1.163 1.00 88.38 94 ASN A N 1
ATOM 735 C CA . ASN A 1 94 ? -0.791 -3.972 0.693 1.00 88.38 94 ASN A CA 1
ATOM 736 C C . ASN A 1 94 ? -1.877 -3.281 1.519 1.00 88.38 94 ASN A C 1
ATOM 738 O O . ASN A 1 94 ? -1.728 -2.117 1.859 1.00 88.38 94 ASN A O 1
ATOM 742 N N . VAL A 1 95 ? -2.939 -4.007 1.869 1.00 92.81 95 VAL A N 1
ATOM 743 C CA . VAL A 1 95 ? -4.021 -3.473 2.706 1.00 92.81 95 VAL A CA 1
ATOM 744 C C . VAL A 1 95 ? -3.489 -3.176 4.106 1.00 92.81 95 VAL A C 1
ATOM 746 O O . VAL A 1 95 ? -3.714 -2.089 4.624 1.00 92.81 95 VAL A O 1
ATOM 749 N N . LEU A 1 96 ? -2.723 -4.106 4.689 1.00 92.50 96 LEU A N 1
ATOM 750 C CA . LEU A 1 96 ? -2.106 -3.909 6.003 1.00 92.50 96 LEU A CA 1
ATOM 751 C C . LEU A 1 96 ? -1.101 -2.749 6.002 1.00 92.50 96 LEU A C 1
ATOM 753 O O . LEU A 1 96 ? -1.073 -1.980 6.957 1.00 92.50 96 LEU A O 1
ATOM 757 N N . ARG A 1 97 ? -0.335 -2.562 4.917 1.00 91.12 97 ARG A N 1
ATOM 758 C CA . ARG A 1 97 ? 0.508 -1.371 4.740 1.00 91.12 97 ARG A CA 1
ATOM 759 C C . ARG A 1 97 ? -0.318 -0.092 4.759 1.00 91.12 97 ARG A C 1
ATOM 761 O O . ARG A 1 97 ? 0.026 0.809 5.508 1.00 91.12 97 ARG A O 1
ATOM 768 N N . CYS A 1 98 ? -1.413 -0.027 4.000 1.00 91.81 98 CYS A N 1
ATOM 769 C CA . CYS A 1 98 ? -2.281 1.150 3.983 1.00 91.81 98 CYS A CA 1
ATOM 770 C C . CYS A 1 98 ? -2.872 1.459 5.365 1.00 91.81 98 CYS A C 1
ATOM 772 O O . CYS A 1 98 ? -2.856 2.616 5.773 1.00 91.81 98 CYS A O 1
ATOM 774 N N . ILE A 1 99 ? -3.339 0.441 6.098 1.00 93.06 99 ILE A N 1
ATOM 775 C CA . ILE A 1 99 ? -3.849 0.614 7.467 1.00 93.06 99 ILE A CA 1
ATOM 776 C C . ILE A 1 99 ? -2.744 1.147 8.380 1.00 93.06 99 ILE A C 1
ATOM 778 O O . ILE A 1 99 ? -2.941 2.160 9.038 1.00 93.06 99 ILE A O 1
ATOM 782 N N . ASN A 1 100 ? -1.566 0.522 8.387 1.00 90.50 100 ASN A N 1
ATOM 783 C CA . ASN A 1 100 ? -0.461 0.956 9.242 1.00 90.50 100 ASN A CA 1
ATOM 784 C C . ASN A 1 100 ? -0.003 2.382 8.898 1.00 90.50 100 ASN A C 1
ATOM 786 O O . ASN A 1 100 ? 0.223 3.186 9.794 1.00 90.50 100 ASN A O 1
ATOM 790 N N . THR A 1 101 ? 0.080 2.722 7.611 1.00 89.94 101 THR A N 1
ATOM 791 C CA . THR A 1 101 ? 0.390 4.080 7.146 1.00 89.94 101 THR A CA 1
ATOM 792 C C . THR A 1 101 ? -0.635 5.095 7.630 1.00 89.94 101 THR A C 1
ATOM 794 O O . THR A 1 101 ? -0.239 6.145 8.125 1.00 89.94 101 THR A O 1
ATOM 797 N N . TYR A 1 102 ? -1.926 4.775 7.533 1.00 90.62 102 TYR A N 1
ATOM 798 C CA . TYR A 1 102 ? -3.002 5.633 8.024 1.00 90.62 102 TYR A CA 1
ATOM 799 C C . TYR A 1 102 ? -2.920 5.837 9.543 1.00 90.62 102 TYR A C 1
ATOM 801 O O . TYR A 1 102 ? -2.937 6.971 10.011 1.00 90.62 102 TYR A O 1
ATOM 809 N N . LEU A 1 103 ? -2.752 4.753 10.308 1.00 90.44 103 LEU A N 1
ATOM 810 C CA . LEU A 1 103 ? -2.687 4.794 11.772 1.00 90.44 103 LEU A CA 1
ATOM 811 C C . LEU A 1 103 ? -1.451 5.528 12.303 1.00 90.44 103 LEU A C 1
ATOM 813 O O . LEU A 1 103 ? -1.523 6.193 13.332 1.00 90.44 103 LEU A O 1
ATOM 817 N N . SER A 1 104 ? -0.317 5.396 11.618 1.00 85.62 104 SER A N 1
ATOM 818 C CA . SER A 1 104 ? 0.959 5.987 12.031 1.00 85.62 104 SER A CA 1
ATOM 819 C C . SER A 1 104 ? 1.257 7.334 11.363 1.00 85.62 104 SER A C 1
ATOM 821 O O . SER A 1 104 ? 2.290 7.930 11.658 1.00 85.62 104 SER A O 1
ATOM 823 N N . GLY A 1 105 ? 0.387 7.820 10.469 1.00 85.81 105 GLY A N 1
ATOM 824 C CA . GLY A 1 105 ? 0.593 9.073 9.737 1.00 85.81 105 GLY A CA 1
ATOM 825 C C . GLY A 1 105 ? 1.842 9.070 8.848 1.00 85.81 105 GLY A C 1
ATOM 826 O O . GLY A 1 105 ? 2.490 10.105 8.703 1.00 85.81 105 GLY A O 1
ATOM 827 N N . LEU A 1 106 ? 2.209 7.909 8.294 1.00 86.69 106 LEU A N 1
ATOM 828 C CA . LEU A 1 106 ? 3.431 7.754 7.501 1.00 86.69 106 LEU A CA 1
ATOM 829 C C . LEU A 1 106 ? 3.310 8.438 6.136 1.00 86.69 106 LEU A C 1
ATOM 831 O O . LEU A 1 106 ? 2.243 8.480 5.518 1.00 86.69 106 LEU A O 1
ATOM 835 N N . SER A 1 107 ? 4.442 8.915 5.629 1.00 85.25 107 SER A N 1
ATOM 836 C CA . SER A 1 107 ? 4.570 9.384 4.252 1.00 85.25 107 SER A CA 1
ATOM 837 C C . SER A 1 107 ? 4.467 8.235 3.237 1.00 85.25 107 SER A C 1
ATOM 839 O O . SER A 1 107 ? 4.539 7.048 3.568 1.00 85.25 107 SER A O 1
ATOM 841 N N . VAL A 1 108 ? 4.318 8.591 1.957 1.00 75.56 108 VAL A N 1
ATOM 842 C CA . VAL A 1 108 ? 4.262 7.617 0.852 1.00 75.56 108 VAL A CA 1
ATOM 843 C C . VAL A 1 108 ? 5.557 6.804 0.750 1.00 75.56 108 VAL A C 1
ATOM 845 O O . VAL A 1 108 ? 5.498 5.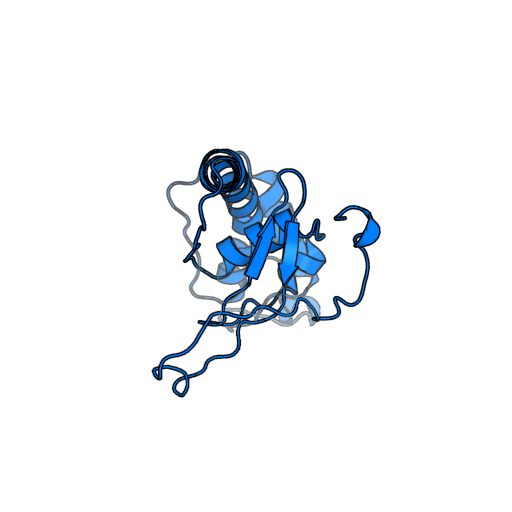598 0.516 1.00 75.56 108 VAL A O 1
ATOM 848 N N . ASP A 1 109 ? 6.710 7.435 0.974 1.00 76.81 109 ASP A N 1
ATOM 849 C CA . ASP A 1 109 ? 8.014 6.769 0.901 1.00 76.81 109 ASP A CA 1
ATOM 850 C C . ASP A 1 109 ? 8.178 5.759 2.049 1.00 76.81 109 ASP A C 1
ATOM 852 O O . ASP A 1 109 ? 8.589 4.616 1.838 1.00 76.81 109 ASP A O 1
ATOM 856 N N . GLU A 1 110 ? 7.755 6.135 3.258 1.00 85.00 110 GLU A N 1
ATOM 857 C CA . GLU A 1 110 ? 7.753 5.250 4.428 1.00 85.00 110 GLU A CA 1
ATOM 858 C C . GLU A 1 110 ? 6.778 4.074 4.262 1.00 85.00 110 GLU A C 1
ATOM 860 O O . GLU A 1 110 ? 7.108 2.943 4.620 1.00 85.00 110 GLU A O 1
ATOM 865 N N . MET A 1 111 ? 5.604 4.299 3.659 1.00 84.44 111 MET A N 1
ATOM 866 C CA . MET A 1 111 ? 4.650 3.233 3.326 1.00 84.44 111 MET A CA 1
ATOM 867 C C . MET A 1 111 ? 5.264 2.176 2.397 1.00 84.44 111 MET A C 1
ATOM 869 O O . MET A 1 111 ? 5.006 0.980 2.556 1.00 84.44 111 MET A O 1
ATOM 873 N N . LEU A 1 112 ? 6.054 2.596 1.405 1.00 79.19 112 LEU A N 1
ATOM 874 C CA . LEU A 1 112 ? 6.697 1.674 0.467 1.00 79.19 112 LEU A CA 1
ATOM 875 C C . LEU A 1 112 ? 7.803 0.852 1.129 1.00 79.19 112 LEU A C 1
ATOM 877 O O . LEU A 1 112 ? 7.940 -0.336 0.825 1.00 79.19 112 LEU A O 1
ATOM 881 N N . ALA A 1 113 ? 8.558 1.475 2.033 1.00 81.50 113 ALA A N 1
ATOM 882 C CA . ALA A 1 113 ? 9.605 0.818 2.805 1.00 81.50 113 ALA A CA 1
ATOM 883 C C . ALA A 1 113 ? 9.050 -0.118 3.893 1.00 81.50 113 ALA A C 1
ATOM 885 O O . ALA A 1 113 ? 9.759 -1.015 4.355 1.00 81.50 113 ALA A O 1
ATOM 886 N N . LEU A 1 114 ? 7.786 0.059 4.294 1.00 82.25 114 LEU A N 1
ATOM 887 C CA . LEU A 1 114 ? 7.156 -0.734 5.341 1.00 82.25 114 LEU A CA 1
ATOM 888 C C . LEU A 1 114 ? 7.059 -2.213 4.939 1.00 82.25 114 LEU A C 1
ATOM 890 O O . LEU A 1 114 ? 6.292 -2.603 4.057 1.00 82.25 114 LEU A O 1
ATOM 894 N N . GLN A 1 115 ? 7.806 -3.066 5.634 1.00 79.00 115 GLN A N 1
ATOM 895 C CA . GLN A 1 115 ? 7.691 -4.512 5.484 1.00 79.00 115 GLN A CA 1
ATOM 896 C C . GLN A 1 115 ? 6.648 -5.058 6.456 1.00 79.00 115 GLN A C 1
ATOM 898 O O . GLN A 1 115 ? 6.816 -5.001 7.673 1.00 79.00 115 GLN A O 1
ATOM 903 N N . VAL A 1 116 ? 5.575 -5.619 5.900 1.00 83.69 116 VAL A N 1
ATOM 904 C CA . VAL A 1 116 ? 4.577 -6.369 6.665 1.00 83.69 116 VAL A CA 1
ATOM 905 C C . VAL A 1 116 ? 4.958 -7.842 6.613 1.00 83.69 116 VAL A C 1
ATOM 907 O O . VAL A 1 116 ? 4.828 -8.486 5.569 1.00 83.69 116 VAL A O 1
ATOM 910 N N . ALA A 1 117 ? 5.474 -8.363 7.727 1.00 83.81 117 ALA A N 1
ATOM 911 C CA . ALA A 1 117 ? 5.857 -9.766 7.829 1.00 83.81 117 ALA A CA 1
ATOM 912 C C . ALA A 1 117 ? 4.624 -10.681 7.736 1.00 83.81 117 ALA A C 1
ATOM 914 O O . ALA A 1 117 ? 3.535 -10.354 8.209 1.00 83.81 117 ALA A O 1
ATOM 915 N N . THR A 1 118 ? 4.788 -11.849 7.113 1.00 86.38 118 THR A N 1
ATOM 916 C CA . THR A 1 118 ? 3.693 -12.821 6.986 1.00 86.38 118 THR A CA 1
ATOM 917 C C . THR A 1 118 ? 3.431 -13.494 8.329 1.00 86.38 118 THR A C 1
ATOM 919 O O . THR A 1 118 ? 4.373 -13.903 8.999 1.00 86.38 118 THR A O 1
ATOM 922 N N . ALA A 1 119 ? 2.151 -13.633 8.690 1.00 82.62 119 ALA A N 1
ATOM 923 C CA . ALA A 1 119 ? 1.684 -14.293 9.916 1.00 82.62 119 ALA A CA 1
ATOM 924 C C . ALA A 1 119 ? 2.184 -13.674 11.237 1.00 82.62 119 ALA A C 1
ATOM 926 O O . ALA A 1 119 ? 2.021 -14.277 12.295 1.00 82.62 119 ALA A O 1
ATOM 927 N N . LEU A 1 120 ? 2.746 -12.464 11.191 1.00 83.50 120 LEU A N 1
ATOM 928 C CA . LEU A 1 120 ? 3.196 -11.737 12.369 1.00 83.50 120 LEU A CA 1
ATOM 929 C C . LEU A 1 120 ? 2.153 -10.664 12.741 1.00 83.50 120 LEU A C 1
ATOM 931 O O . LEU A 1 120 ? 1.888 -9.783 11.919 1.00 83.50 120 LEU A O 1
ATOM 935 N N . PRO A 1 121 ? 1.519 -10.732 13.928 1.00 85.50 121 PRO A N 1
ATOM 936 C CA . PRO A 1 121 ? 0.454 -9.805 14.292 1.00 85.50 121 PRO A CA 1
ATOM 937 C C . PRO A 1 121 ? 0.996 -8.421 14.669 1.00 85.50 121 PRO A C 1
ATOM 939 O O . PRO A 1 121 ? 1.994 -8.296 15.377 1.00 85.50 121 PRO A O 1
ATOM 942 N N . TYR A 1 122 ? 0.271 -7.381 14.252 1.00 86.25 122 TYR A N 1
ATOM 943 C CA . TYR A 1 122 ? 0.451 -6.008 14.722 1.00 86.25 122 TYR A CA 1
ATOM 944 C C . TYR A 1 122 ? -0.663 -5.693 15.720 1.00 86.25 122 TYR A C 1
ATOM 946 O O . TYR A 1 122 ? -1.838 -5.876 15.400 1.00 86.25 122 TYR A O 1
ATOM 954 N N . ALA A 1 123 ? -0.302 -5.239 16.920 1.00 88.81 123 ALA A N 1
ATOM 955 C CA . ALA A 1 123 ? -1.262 -4.854 17.947 1.00 88.81 123 ALA A CA 1
ATOM 956 C C . ALA A 1 123 ? -1.313 -3.328 18.074 1.00 88.81 123 ALA A C 1
ATOM 958 O O . ALA A 1 123 ? -0.286 -2.652 18.087 1.00 88.81 123 ALA A O 1
ATOM 959 N N . TYR A 1 124 ? -2.520 -2.785 18.191 1.00 90.12 124 TYR A N 1
ATOM 960 C CA . TYR A 1 124 ? -2.750 -1.363 18.420 1.00 90.12 124 TYR A CA 1
ATOM 961 C C . TYR A 1 124 ? -3.722 -1.208 19.586 1.00 90.12 124 TYR A C 1
ATOM 963 O O . TYR A 1 124 ? -4.775 -1.846 19.600 1.00 90.12 124 TYR A O 1
ATOM 971 N N . ALA A 1 125 ? -3.368 -0.363 20.551 1.00 89.25 125 ALA A N 1
ATOM 972 C CA . ALA A 1 125 ? -4.287 0.101 21.582 1.00 89.25 125 ALA A CA 1
ATOM 973 C C . ALA A 1 125 ? -5.043 1.333 21.066 1.00 89.25 125 ALA A C 1
ATOM 975 O O . ALA A 1 125 ? -4.447 2.184 20.406 1.00 89.25 125 ALA A O 1
ATOM 976 N N . TYR A 1 126 ? -6.338 1.427 21.370 1.00 89.44 126 TYR A N 1
ATOM 977 C CA . TYR A 1 126 ? -7.214 2.518 20.942 1.00 89.44 126 TYR A CA 1
ATOM 978 C C . TYR A 1 126 ? -7.921 3.133 22.151 1.00 89.44 126 TYR A C 1
ATOM 980 O O . TYR A 1 126 ? -8.527 2.406 22.937 1.00 89.44 126 TYR A O 1
ATOM 988 N N . ASN A 1 127 ? -7.864 4.460 22.292 1.00 85.94 127 ASN A N 1
ATOM 989 C CA . ASN A 1 127 ? -8.449 5.189 23.429 1.00 85.94 127 ASN A CA 1
ATOM 990 C C . ASN A 1 127 ? -9.708 6.008 23.072 1.00 85.94 127 ASN A C 1
ATOM 992 O O . ASN A 1 127 ? -10.148 6.832 23.868 1.00 85.94 127 ASN A O 1
ATOM 996 N N . GLY A 1 128 ? -10.261 5.837 21.866 1.00 81.12 128 GLY A N 1
ATOM 997 C CA . GLY A 1 128 ? -11.389 6.635 21.369 1.00 81.12 128 GLY A CA 1
ATOM 998 C C . GLY A 1 128 ? -11.010 7.744 20.384 1.00 81.12 128 GLY A C 1
ATOM 999 O O . GLY A 1 128 ? -11.879 8.192 19.636 1.00 81.12 128 GLY A O 1
ATOM 1000 N N . HIS A 1 129 ? -9.737 8.156 20.343 1.00 81.19 129 HIS A N 1
ATOM 1001 C CA . HIS A 1 129 ? -9.264 9.233 19.462 1.00 81.19 129 HIS A CA 1
ATOM 1002 C C . HIS A 1 129 ? -7.898 8.970 18.821 1.00 81.19 129 HIS A C 1
ATOM 1004 O O . HIS A 1 129 ? -7.628 9.487 17.740 1.00 81.19 129 HIS A O 1
ATOM 1010 N N . CYS A 1 130 ? -7.031 8.187 19.461 1.00 83.81 130 CYS A N 1
ATOM 1011 C CA . CYS A 1 130 ? -5.700 7.873 18.964 1.00 83.81 130 CYS A CA 1
ATOM 1012 C C . CYS A 1 130 ? -5.388 6.377 19.052 1.00 83.81 130 CYS A C 1
ATOM 1014 O O . CYS A 1 130 ? -6.046 5.605 19.758 1.00 83.81 130 CYS A O 1
ATOM 1016 N N . PHE A 1 131 ? -4.361 5.989 18.298 1.00 87.88 131 PHE A N 1
ATOM 1017 C CA . PHE A 1 131 ? -3.845 4.633 18.237 1.00 87.88 131 PHE A CA 1
ATOM 1018 C C . PHE A 1 131 ? -2.399 4.614 18.722 1.00 87.88 131 PHE A C 1
ATOM 1020 O O . PHE A 1 131 ? -1.563 5.369 18.229 1.00 87.88 131 PHE A O 1
ATOM 1027 N N . ALA A 1 132 ? -2.092 3.723 19.660 1.00 83.06 132 ALA A N 1
ATOM 1028 C CA . ALA A 1 132 ? -0.733 3.472 20.120 1.00 83.06 132 ALA A CA 1
ATOM 1029 C C . ALA A 1 132 ? -0.320 2.058 19.706 1.00 83.06 132 ALA A C 1
ATOM 1031 O O . ALA A 1 132 ? -0.859 1.065 20.205 1.00 83.06 132 ALA A O 1
ATOM 1032 N N . GLN A 1 133 ? 0.633 1.956 18.779 1.00 77.62 133 GLN A N 1
ATOM 1033 C CA . GLN A 1 133 ? 1.145 0.660 18.345 1.00 77.62 133 GLN A CA 1
ATOM 1034 C C . GLN A 1 133 ? 1.870 -0.026 19.504 1.00 77.62 133 GLN A C 1
ATOM 1036 O O . GLN A 1 133 ? 2.815 0.519 20.069 1.00 77.62 133 GLN A O 1
ATOM 1041 N N . HIS A 1 134 ? 1.446 -1.241 19.831 1.00 67.38 134 HIS A N 1
ATOM 1042 C CA . HIS A 1 134 ? 2.191 -2.144 20.695 1.00 67.38 134 HIS A CA 1
ATOM 1043 C C . HIS A 1 134 ? 2.888 -3.181 19.813 1.00 67.38 134 HIS A C 1
ATOM 1045 O O . HIS A 1 134 ? 2.284 -3.809 18.940 1.00 67.38 134 HIS A O 1
ATOM 1051 N N . CYS A 1 135 ? 4.199 -3.319 19.990 1.00 59.47 135 CYS A N 1
ATOM 1052 C CA . CYS A 1 135 ? 4.986 -4.256 19.202 1.00 59.47 135 CYS A CA 1
ATOM 1053 C C . CYS A 1 135 ? 4.723 -5.700 19.666 1.00 59.47 135 CYS A C 1
ATOM 1055 O O . CYS A 1 135 ? 4.731 -5.962 20.862 1.00 59.47 135 CYS A O 1
ATOM 1057 N N . LEU A 1 136 ? 4.502 -6.587 18.687 1.00 52.38 136 LEU A N 1
ATOM 1058 C CA . LEU A 1 136 ? 4.551 -8.057 18.704 1.00 52.38 136 LEU A CA 1
ATOM 1059 C C . LE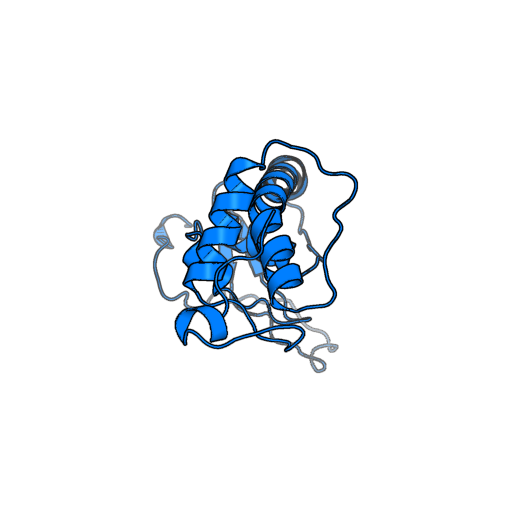U A 1 136 ? 4.070 -8.762 19.981 1.00 52.38 136 LEU A C 1
ATOM 1061 O O . LEU A 1 136 ? 4.813 -8.903 20.949 1.00 52.38 136 LEU A O 1
ATOM 1065 N N . LEU A 1 137 ? 2.874 -9.357 19.916 1.00 44.97 137 LEU A N 1
ATOM 1066 C CA . LEU A 1 137 ? 2.553 -10.469 20.812 1.00 44.97 137 LEU A CA 1
ATOM 1067 C C . LEU A 1 137 ? 3.585 -11.588 20.563 1.00 44.97 137 LEU A C 1
ATOM 1069 O O . LEU A 1 137 ? 3.739 -12.003 19.407 1.00 44.97 137 LEU A O 1
ATOM 1073 N N . PRO A 1 138 ? 4.310 -12.073 21.586 1.00 40.38 138 PRO A N 1
ATOM 1074 C CA . PRO A 1 138 ? 5.181 -13.223 21.404 1.00 40.38 138 PRO A CA 1
ATOM 1075 C C . PRO A 1 138 ? 4.324 -14.454 21.065 1.00 40.38 138 PRO A C 1
ATOM 1077 O O . PRO A 1 138 ? 3.211 -14.587 21.579 1.00 40.38 138 PRO A O 1
ATOM 1080 N N . PRO A 1 139 ? 4.801 -15.377 20.213 1.00 44.03 139 PRO A N 1
ATOM 1081 C CA . PRO A 1 139 ? 4.139 -16.656 20.061 1.00 44.03 139 PRO A CA 1
ATOM 1082 C C . PRO A 1 139 ? 4.530 -17.530 21.251 1.00 44.03 139 PRO A C 1
ATOM 1084 O O . PRO A 1 139 ? 5.709 -17.827 21.438 1.00 44.03 139 PRO A O 1
ATOM 1087 N N . THR A 1 140 ? 3.563 -18.008 22.022 1.00 39.78 140 THR A N 1
ATOM 1088 C CA . THR A 1 140 ? 3.823 -19.065 23.000 1.00 39.78 140 THR A CA 1
ATOM 1089 C C . THR A 1 140 ? 2.918 -20.257 22.735 1.00 39.78 140 THR A C 1
ATOM 1091 O O . THR A 1 140 ? 1.739 -20.299 23.066 1.00 39.78 140 THR A O 1
ATOM 1094 N N . HIS A 1 141 ? 3.525 -21.297 22.160 1.00 39.44 141 HIS A N 1
ATOM 1095 C CA . HIS A 1 141 ? 2.993 -22.660 22.202 1.00 39.44 141 HIS A CA 1
ATOM 1096 C C . HIS A 1 141 ? 3.149 -23.303 23.602 1.00 39.44 141 HIS A C 1
ATOM 1098 O O . HIS A 1 141 ? 2.811 -24.471 23.774 1.00 39.44 141 HIS A O 1
ATOM 1104 N N . SER A 1 142 ? 3.646 -22.558 24.598 1.00 34.88 142 SER A N 1
ATOM 1105 C CA . SER A 1 142 ? 3.852 -22.991 25.986 1.00 34.88 142 SER A CA 1
ATOM 1106 C C . SER A 1 142 ? 2.751 -22.573 26.969 1.00 34.88 142 SER A C 1
ATOM 1108 O O . SER A 1 142 ? 2.732 -23.093 28.080 1.00 34.88 142 SER A O 1
ATOM 1110 N N . ASP A 1 143 ? 1.815 -21.695 26.593 1.00 39.12 143 ASP A N 1
ATOM 1111 C CA . ASP A 1 143 ? 0.969 -20.996 27.581 1.00 39.12 143 ASP A CA 1
ATOM 1112 C C . ASP A 1 143 ? -0.447 -21.592 27.730 1.00 39.12 143 ASP A C 1
ATOM 1114 O O . ASP A 1 143 ? -1.363 -20.954 28.245 1.00 39.12 143 ASP A O 1
ATOM 1118 N N . ILE A 1 144 ? -0.647 -22.859 27.340 1.00 41.25 144 ILE A N 1
ATOM 1119 C CA . ILE A 1 144 ? -1.920 -23.590 27.532 1.00 41.25 144 ILE A CA 1
ATOM 1120 C C . ILE A 1 144 ? -1.982 -24.246 28.928 1.00 41.25 144 ILE A C 1
ATOM 1122 O O . ILE A 1 144 ? -2.525 -25.333 29.104 1.00 41.25 144 ILE A O 1
ATOM 1126 N N . HIS A 1 145 ? -1.450 -23.598 29.966 1.00 34.62 145 HIS A N 1
ATOM 1127 C CA . HIS A 1 145 ? -1.694 -24.029 31.343 1.00 34.62 145 HIS A CA 1
ATOM 1128 C C . HIS A 1 145 ? -2.098 -22.852 32.232 1.00 34.62 145 HIS A C 1
ATOM 1130 O O . HIS A 1 145 ? -1.316 -21.954 32.515 1.00 34.62 145 HIS A O 1
ATOM 1136 N N . HIS A 1 146 ? -3.369 -22.905 32.644 1.00 39.03 146 HIS A N 1
ATOM 1137 C CA . HIS A 1 146 ? -4.044 -22.132 33.685 1.00 39.03 146 HIS A CA 1
ATOM 1138 C C . HIS A 1 146 ? -3.147 -21.236 34.558 1.00 39.03 146 HIS A C 1
ATOM 1140 O O . HIS A 1 146 ? -2.497 -21.725 35.476 1.00 39.03 146 HIS A O 1
ATOM 1146 N N . SER A 1 147 ? -3.227 -19.915 34.383 1.00 31.23 147 SER A N 1
ATOM 1147 C CA . SER A 1 147 ? -3.553 -18.966 35.465 1.00 31.23 147 SER A CA 1
ATOM 1148 C C . SER A 1 147 ? -3.542 -17.516 34.964 1.00 31.23 147 SER A C 1
ATOM 1150 O O . SER A 1 147 ? -2.681 -17.111 34.199 1.00 31.23 147 SER A O 1
ATOM 1152 N N . SER A 1 148 ? -4.573 -16.783 35.390 1.00 31.81 148 SER A N 1
ATOM 1153 C CA . SER A 1 148 ? -4.710 -15.327 35.518 1.00 31.81 148 SER A CA 1
ATOM 1154 C C . SER A 1 148 ? -3.917 -14.420 34.567 1.00 31.81 148 SER A C 1
ATOM 1156 O O . SER A 1 148 ? -2.734 -14.164 34.754 1.00 31.81 148 SER A O 1
ATOM 1158 N N . TRP A 1 149 ? -4.649 -13.817 33.628 1.00 34.34 149 TRP A N 1
ATOM 1159 C CA . TRP A 1 149 ? -4.228 -12.676 32.818 1.00 34.34 149 TRP A CA 1
ATOM 1160 C C . TRP A 1 149 ? -3.818 -11.493 33.711 1.00 34.34 149 TRP A C 1
ATOM 1162 O O . TRP A 1 149 ? -4.665 -10.724 34.161 1.00 34.34 149 TRP A O 1
ATOM 1172 N N . GLY A 1 150 ? -2.522 -11.360 33.982 1.00 27.56 150 GLY A N 1
ATOM 1173 C CA . GLY A 1 150 ? -1.916 -10.171 34.571 1.00 27.56 150 GLY A CA 1
ATOM 1174 C C . GLY A 1 150 ? -1.118 -9.441 33.500 1.00 27.56 150 GLY A C 1
ATOM 1175 O O . GLY A 1 150 ? -0.018 -9.862 33.167 1.00 27.56 150 GLY A O 1
ATOM 1176 N N . TRP A 1 151 ? -1.687 -8.377 32.937 1.00 37.22 151 TRP A N 1
ATOM 1177 C CA . TRP A 1 151 ? -0.943 -7.409 32.133 1.00 37.22 151 TRP A CA 1
ATOM 1178 C C . TRP A 1 151 ? -0.365 -6.357 33.087 1.00 37.22 151 TRP A C 1
ATOM 1180 O O . TRP A 1 151 ? -1.124 -5.664 33.760 1.00 37.22 151 TRP A O 1
ATOM 1190 N N . ASP A 1 152 ? 0.962 -6.266 33.180 1.00 31.20 152 ASP A N 1
ATOM 1191 C CA . ASP A 1 152 ? 1.710 -5.382 34.091 1.00 31.20 152 ASP A CA 1
ATOM 1192 C C . ASP A 1 152 ? 2.267 -4.119 33.401 1.00 31.20 152 ASP A C 1
ATOM 1194 O O . ASP A 1 152 ? 3.104 -3.406 33.953 1.00 31.20 152 ASP A O 1
ATOM 1198 N N . GLY A 1 153 ? 1.755 -3.789 32.210 1.00 35.19 153 GLY A N 1
ATOM 1199 C CA . GLY A 1 153 ? 1.782 -2.426 31.674 1.00 35.19 153 GLY A CA 1
ATOM 1200 C C . GLY A 1 153 ? 3.155 -1.824 31.356 1.00 35.19 153 GLY A C 1
ATOM 1201 O O . GLY A 1 153 ? 3.240 -0.610 31.194 1.00 35.19 153 GLY A O 1
ATOM 1202 N N . THR A 1 154 ? 4.230 -2.607 31.227 1.00 32.28 154 THR A N 1
ATOM 1203 C CA . THR A 1 154 ? 5.558 -2.051 30.907 1.00 32.28 154 THR A CA 1
ATOM 1204 C C . THR A 1 154 ? 6.134 -2.618 29.611 1.00 32.28 154 THR A C 1
ATOM 1206 O O . THR A 1 154 ? 6.915 -3.561 29.593 1.00 32.28 154 THR A O 1
ATOM 1209 N N . ALA A 1 155 ? 5.787 -1.984 28.488 1.00 32.84 155 ALA A N 1
ATOM 1210 C CA . ALA A 1 155 ? 6.554 -2.093 27.250 1.00 32.84 155 ALA A CA 1
ATOM 1211 C C . ALA A 1 155 ? 6.860 -0.687 26.723 1.00 32.84 155 ALA A C 1
ATOM 1213 O O . ALA A 1 155 ? 5.972 0.092 26.382 1.00 32.84 155 ALA A O 1
ATOM 1214 N N . SER A 1 156 ? 8.145 -0.351 26.709 1.00 29.47 156 SER A N 1
ATOM 1215 C CA . SER A 1 156 ? 8.691 0.940 26.314 1.00 29.47 156 SER A CA 1
ATOM 1216 C C . SER A 1 156 ? 8.578 1.155 24.801 1.00 29.47 156 SER A C 1
ATOM 1218 O O . SER A 1 156 ? 9.282 0.537 24.004 1.00 29.47 156 SER A O 1
ATOM 1220 N N . ALA A 1 157 ? 7.704 2.079 24.396 1.00 32.22 157 ALA A N 1
ATOM 1221 C CA . ALA A 1 157 ? 7.626 2.574 23.027 1.00 32.22 157 ALA A CA 1
ATOM 1222 C C . ALA A 1 157 ? 8.678 3.67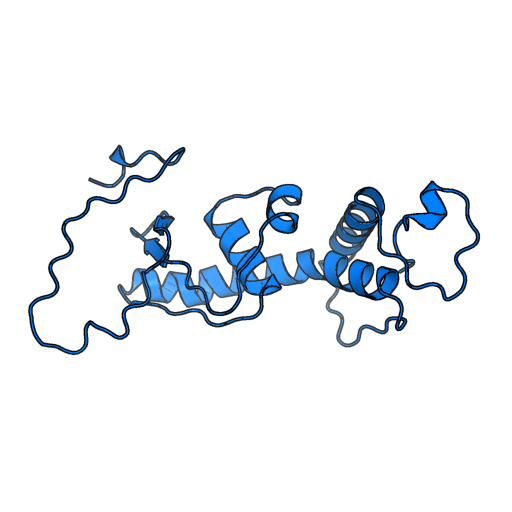5 22.802 1.00 32.22 157 ALA A C 1
ATOM 1224 O O . ALA A 1 157 ? 8.634 4.753 23.396 1.00 32.22 157 ALA A O 1
ATOM 1225 N N . SER A 1 158 ? 9.641 3.414 21.919 1.00 27.52 158 SER A N 1
ATOM 1226 C CA . SER A 1 158 ? 10.618 4.411 21.480 1.00 27.52 158 SER A CA 1
ATOM 1227 C C . SER A 1 158 ? 10.037 5.286 20.359 1.00 27.52 158 SER A C 1
ATOM 1229 O O . SER A 1 158 ? 10.104 4.925 19.188 1.00 27.52 158 SER A O 1
ATOM 1231 N N . LYS A 1 159 ? 9.611 6.486 20.779 1.00 32.41 159 LYS A N 1
ATOM 1232 C CA . LYS A 1 159 ? 9.445 7.777 20.074 1.00 32.41 159 LYS A CA 1
ATOM 1233 C C . LYS A 1 159 ? 8.160 8.118 19.287 1.00 32.41 159 LYS A C 1
ATOM 1235 O O . LYS A 1 159 ? 7.906 7.636 18.192 1.00 32.41 159 LYS A O 1
ATOM 1240 N N . LYS A 1 160 ? 7.576 9.211 19.815 1.00 36.59 160 LYS A N 1
ATOM 1241 C CA . LYS A 1 160 ? 6.820 10.332 19.217 1.00 36.59 160 LYS A CA 1
ATOM 1242 C C . LYS A 1 160 ? 5.309 10.173 19.005 1.00 36.59 160 LYS A C 1
ATOM 1244 O O . LYS A 1 160 ? 4.766 10.586 17.992 1.00 36.59 160 LYS A O 1
ATOM 1249 N N . GLY A 1 161 ? 4.640 9.722 20.058 1.00 33.47 161 GLY A N 1
ATOM 1250 C CA . GLY A 1 161 ? 3.317 10.192 20.470 1.00 33.47 161 GLY A CA 1
ATOM 1251 C C . GLY A 1 161 ? 3.342 10.269 21.995 1.00 33.47 161 GLY A C 1
ATOM 1252 O O . GLY A 1 161 ? 3.826 9.333 22.625 1.00 33.47 161 GLY A O 1
ATOM 1253 N N . ASP A 1 162 ? 2.973 11.409 22.569 1.00 34.06 162 ASP A N 1
ATOM 1254 C CA . ASP A 1 162 ? 3.123 11.702 23.998 1.00 34.06 162 ASP A CA 1
ATOM 1255 C C . ASP A 1 162 ? 2.272 10.727 24.833 1.00 34.06 162 ASP A C 1
ATOM 1257 O O . ASP A 1 162 ? 1.040 10.818 24.839 1.00 34.06 162 ASP A O 1
ATOM 1261 N N . LEU A 1 163 ? 2.920 9.757 25.491 1.00 41.34 163 LEU A N 1
ATOM 1262 C CA . LEU A 1 163 ? 2.259 8.750 26.335 1.00 41.34 163 LEU A CA 1
ATOM 1263 C C . LEU A 1 163 ? 1.528 9.402 27.524 1.00 41.34 163 LEU A C 1
ATOM 1265 O O . LEU A 1 163 ? 0.590 8.825 28.061 1.00 41.34 163 LEU A O 1
ATOM 1269 N N . ASP A 1 164 ? 1.915 10.626 27.881 1.00 35.91 164 ASP A N 1
ATOM 1270 C CA . ASP A 1 164 ? 1.346 11.402 28.986 1.00 35.91 164 ASP A CA 1
ATOM 1271 C C . ASP A 1 164 ? -0.076 11.913 28.698 1.00 35.91 164 ASP A C 1
ATOM 1273 O O . ASP A 1 164 ? -0.761 12.389 29.597 1.00 35.91 164 ASP A O 1
ATOM 1277 N N . SER A 1 165 ? -0.559 11.778 27.458 1.00 35.69 165 SER A N 1
ATOM 1278 C CA . SER A 1 165 ? -1.959 12.054 27.095 1.00 35.69 165 SER A CA 1
ATOM 1279 C C . SER A 1 165 ? -2.905 10.859 27.304 1.00 35.69 165 SER A C 1
ATOM 1281 O O . SER A 1 165 ? -4.094 10.955 26.995 1.00 35.69 165 SER A O 1
ATOM 1283 N N . LEU A 1 166 ? -2.383 9.727 27.797 1.00 38.19 166 LEU A N 1
ATOM 1284 C CA . LEU A 1 166 ? -3.107 8.462 27.983 1.00 38.19 166 LEU A CA 1
ATOM 1285 C C . LEU A 1 166 ? -3.350 8.086 29.458 1.00 38.19 166 LEU A C 1
ATOM 1287 O O . LEU A 1 166 ? -3.764 6.954 29.717 1.00 38.19 166 LEU A O 1
ATOM 1291 N N . ILE A 1 167 ? -3.124 9.006 30.404 1.00 32.28 167 ILE A N 1
ATOM 1292 C CA . ILE A 1 167 ? -3.421 8.828 31.838 1.00 32.28 167 ILE A CA 1
ATOM 1293 C C . ILE A 1 167 ? -4.435 9.875 32.297 1.00 32.28 167 ILE A C 1
ATOM 1295 O O . ILE A 1 167 ? -4.232 11.067 31.978 1.00 32.28 167 ILE A O 1
#

Secondary structure (DSSP, 8-state):
-----BHHHHTT---TT---PBPHHHHHHHHHHHHHTTTSPPS-----SSHHHHHHHHHHHHHHHHHHHHHHIIIIIIHHHHTT--------HHHHHHHHHHHHT--HHHHHH----TTPPPEEEE-SS-EEEEP-PPP-TT--S-------------SSS-GGGG-

Radius of gyration: 20.24 Å; chains: 1; bounding box: 40×36×60 Å

Sequence (167 aa):
MRPGESMWNDLKLFTGDVDIPLTEKGVMEALAGGKAVSEVDFDIIFTRRLVRSKQTALNAMTQDTYRRTTVFFEQTIEARLKEGKNVLVVAHGNVLRCINTYLSGLSVDEMLALQVATALPYAYAYNGHCFAQHCLLPPTHSDIHHSSWGWDGTASASKKGDLDSLI

Foldseek 3Di:
DDQFAFPCVVVVHDCPPPQTAHDPRSLVVLLVQLVVCLVPDDPDDDFDPHNRRVSSVVSSCLSNLLVVLVVCCVVPVLVVVLVVDDDDDDDDPSSVLSVVCVQVVHDPVVSVVDDDDPPWDWDWDDDSPHIDTDDTDDDDPPPPDDDDDDDPPDDDDPDDDPCVVVD